Protein AF-A0A5J4TTE1-F1 (afdb_monomer_lite)

Foldseek 3Di:
DDDDPPPPPPDPVVVVVVVVVVVVVVVVVVVVVVVVVVVVVVVVCCVQQVQAQPWDADPPVQFIWGDHNHTDTPPDGNPPPCPPPPPPDPPPPPPDDDDDDDD

pLDDT: mean 78.47, std 15.17, range [50.69, 98.69]

Structure (mmCIF, N/CA/C/O backbone):
data_AF-A0A5J4TTE1-F1
#
_entry.id   AF-A0A5J4TTE1-F1
#
loop_
_atom_site.group_PDB
_atom_site.id
_atom_site.type_symbol
_atom_site.label_atom_id
_atom_site.label_alt_id
_atom_site.label_comp_id
_atom_site.label_asym_id
_atom_site.label_entity_id
_atom_site.label_seq_id
_atom_site.pdbx_PDB_ins_code
_atom_site.Cartn_x
_atom_site.Cartn_y
_atom_site.Cartn_z
_atom_site.occupancy
_atom_site.B_iso_or_equiv
_atom_site.auth_seq_id
_atom_site.auth_comp_id
_atom_site.auth_asym_id
_atom_site.auth_atom_id
_atom_site.pdbx_PDB_model_num
ATOM 1 N N . MET A 1 1 ? -44.518 2.774 32.152 1.00 53.53 1 MET A N 1
ATOM 2 C CA . MET A 1 1 ? -43.569 2.721 33.290 1.00 53.53 1 MET A CA 1
ATOM 3 C C . MET A 1 1 ? -44.214 3.449 34.469 1.00 53.53 1 MET A C 1
ATOM 5 O O . MET A 1 1 ? -44.611 4.588 34.279 1.00 53.53 1 MET A O 1
ATOM 9 N N . LYS A 1 2 ? -44.456 2.795 35.618 1.00 50.69 2 LYS A N 1
ATOM 10 C CA . LYS A 1 2 ? -45.191 3.390 36.760 1.00 50.69 2 LYS A CA 1
ATOM 11 C C . LYS A 1 2 ? -44.255 3.605 37.954 1.00 50.69 2 LYS A C 1
ATOM 13 O O . LYS A 1 2 ? -43.596 2.667 38.390 1.00 50.69 2 LYS A O 1
ATOM 18 N N . LEU A 1 3 ? -44.223 4.835 38.461 1.00 53.31 3 LEU A N 1
ATOM 19 C CA . LEU A 1 3 ? -43.535 5.239 39.690 1.00 53.31 3 LEU A CA 1
ATOM 20 C C . LEU A 1 3 ? -44.330 4.766 40.917 1.00 53.31 3 LEU A C 1
ATOM 22 O O . LEU A 1 3 ? -45.559 4.838 40.911 1.00 53.31 3 LEU A O 1
ATOM 26 N N . LYS A 1 4 ? -43.646 4.313 41.975 1.00 63.59 4 LYS A N 1
ATOM 27 C CA . LYS A 1 4 ? -44.246 4.216 43.316 1.00 63.59 4 LYS A CA 1
ATOM 28 C C . LYS A 1 4 ? -43.962 5.507 44.084 1.00 63.59 4 LYS A C 1
ATOM 30 O O . LYS A 1 4 ? -42.900 6.100 43.913 1.00 63.59 4 LYS A O 1
ATOM 35 N N . THR A 1 5 ? -44.900 5.890 44.944 1.00 59.72 5 THR A N 1
ATOM 36 C CA . THR A 1 5 ? -45.044 7.164 45.681 1.00 59.72 5 THR A CA 1
ATOM 37 C C . THR A 1 5 ? -43.870 7.539 46.609 1.00 59.72 5 THR A C 1
ATOM 39 O O . THR A 1 5 ? -43.927 8.541 47.308 1.00 59.72 5 THR A O 1
ATOM 42 N N . ASN A 1 6 ? -42.775 6.774 46.596 1.00 58.94 6 ASN A N 1
ATOM 43 C CA . ASN A 1 6 ? -41.655 6.865 47.535 1.00 58.94 6 ASN A CA 1
ATOM 44 C C . ASN A 1 6 ? -40.307 7.067 46.807 1.00 58.94 6 ASN A C 1
ATOM 46 O O . ASN A 1 6 ? -39.255 6.788 47.371 1.00 58.94 6 ASN A O 1
ATOM 50 N N . GLY A 1 7 ? -40.313 7.456 45.526 1.00 55.12 7 GLY A N 1
ATOM 51 C CA . GLY A 1 7 ? -39.090 7.743 44.758 1.00 55.12 7 GLY A CA 1
ATOM 52 C C . GLY A 1 7 ? -38.270 6.520 44.319 1.00 55.12 7 GLY A C 1
ATOM 53 O O . GLY A 1 7 ? -37.220 6.676 43.700 1.00 55.12 7 GLY A O 1
ATOM 54 N N . VAL A 1 8 ? -38.729 5.291 44.583 1.00 58.09 8 VAL A N 1
ATOM 55 C CA . VAL A 1 8 ? -37.997 4.078 44.182 1.00 58.09 8 VAL A CA 1
ATOM 56 C C . VAL A 1 8 ? -38.300 3.721 42.724 1.00 58.09 8 VAL A C 1
ATOM 58 O O . VAL A 1 8 ? -39.194 2.932 42.416 1.00 58.09 8 VAL A O 1
ATOM 61 N N . MET A 1 9 ? -37.514 4.306 41.823 1.00 61.78 9 MET A N 1
ATOM 62 C CA . MET A 1 9 ? -37.288 3.846 40.448 1.00 61.78 9 MET A CA 1
ATOM 63 C C . MET A 1 9 ? -35.781 3.626 40.238 1.00 61.78 9 MET A C 1
ATOM 65 O O . MET A 1 9 ? -35.194 4.179 39.321 1.00 61.78 9 MET A O 1
ATOM 69 N N . THR A 1 10 ? -35.095 2.922 41.139 1.00 58.44 10 THR A N 1
ATOM 70 C CA . THR A 1 10 ? -33.687 3.305 41.378 1.00 58.44 10 THR A CA 1
ATOM 71 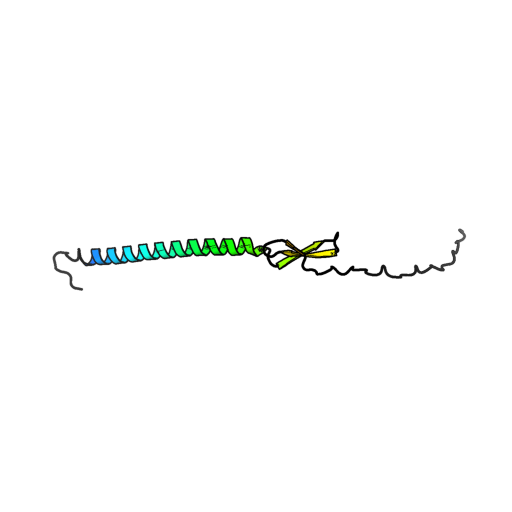C C . THR A 1 10 ? -32.609 2.248 41.194 1.00 58.44 10 THR A C 1
ATOM 73 O O . THR A 1 10 ? -31.451 2.605 41.302 1.00 58.44 10 THR A O 1
ATOM 76 N N . LEU A 1 11 ? -32.902 0.986 40.859 1.00 58.19 11 LEU A N 1
ATOM 77 C CA . LEU A 1 11 ? -31.825 -0.022 40.711 1.00 58.19 11 LEU A CA 1
ATOM 78 C C . LEU A 1 11 ? -31.826 -0.735 39.357 1.00 58.19 11 LEU A C 1
ATOM 80 O O . LEU A 1 11 ? -30.799 -0.798 38.689 1.00 58.19 11 LEU A O 1
ATOM 84 N N . LYS A 1 12 ? -32.986 -1.220 38.898 1.00 60.56 12 LYS A N 1
ATOM 85 C CA . LYS A 1 12 ? -33.064 -1.975 37.635 1.00 60.56 12 LYS A CA 1
ATOM 86 C C . LYS A 1 12 ? -32.749 -1.116 36.404 1.00 60.56 12 LYS A C 1
ATOM 88 O O . LYS A 1 12 ? -32.005 -1.562 35.544 1.00 60.56 12 LYS A O 1
ATOM 93 N N . ASN A 1 13 ? -33.250 0.120 36.350 1.00 61.75 13 ASN A N 1
ATOM 94 C CA . ASN A 1 13 ? -32.996 1.017 35.216 1.00 61.75 13 ASN A CA 1
ATOM 95 C C . ASN A 1 13 ? -31.549 1.523 35.187 1.00 61.75 13 ASN A C 1
ATOM 97 O O . ASN A 1 13 ? -30.981 1.637 34.111 1.00 61.75 13 ASN A O 1
ATOM 101 N N . ILE A 1 14 ? -30.939 1.773 36.352 1.00 72.94 14 ILE A N 1
ATOM 102 C CA . ILE A 1 14 ? -29.534 2.202 36.435 1.00 72.94 14 ILE A CA 1
ATOM 103 C C . ILE A 1 14 ? -28.600 1.070 35.988 1.00 72.94 14 ILE A C 1
ATOM 105 O O . ILE A 1 14 ? -27.697 1.306 35.194 1.00 72.94 14 ILE A O 1
ATOM 109 N N . ASN A 1 15 ? -28.856 -0.171 36.417 1.00 75.44 15 ASN A N 1
ATOM 110 C CA . ASN A 1 15 ? -28.058 -1.325 35.989 1.00 75.44 15 ASN A CA 1
ATOM 111 C C . ASN A 1 15 ? -28.170 -1.596 34.482 1.00 75.44 15 ASN A C 1
ATOM 113 O O . ASN A 1 15 ? -27.159 -1.878 33.845 1.00 75.44 15 ASN A O 1
ATOM 117 N N . LEU A 1 16 ? -29.375 -1.491 33.909 1.00 78.69 16 LEU A N 1
ATOM 118 C CA . LEU A 1 16 ? -29.582 -1.651 32.465 1.00 78.69 16 LEU A CA 1
ATOM 119 C C . LEU A 1 16 ? -28.873 -0.547 31.669 1.00 78.69 16 LEU A C 1
ATOM 121 O O . LEU A 1 16 ? -28.150 -0.853 30.729 1.00 78.69 16 LEU A O 1
ATOM 125 N N . LEU A 1 17 ? -29.002 0.716 32.093 1.00 80.88 17 LEU A N 1
ATOM 126 C CA . LEU A 1 17 ? -28.297 1.840 31.470 1.00 80.88 17 LEU A CA 1
ATOM 127 C C . LEU A 1 17 ? -26.777 1.644 31.511 1.00 80.88 17 LEU A C 1
ATOM 129 O O . LEU A 1 17 ? -26.116 1.799 30.490 1.00 80.88 17 LEU A O 1
ATOM 133 N N . ASN A 1 18 ? -26.221 1.254 32.660 1.00 87.19 18 ASN A N 1
ATOM 134 C CA . ASN A 1 18 ? -24.786 1.002 32.787 1.00 87.19 18 ASN A CA 1
ATOM 135 C C . ASN A 1 18 ? -24.318 -0.143 31.880 1.00 87.19 18 ASN A C 1
ATOM 137 O O . ASN A 1 18 ? -23.276 -0.020 31.245 1.00 87.19 18 ASN A O 1
ATOM 141 N N . SER A 1 19 ? -25.089 -1.229 31.783 1.00 89.62 19 SER A N 1
ATOM 142 C CA . SER A 1 19 ? -24.775 -2.347 30.885 1.00 89.62 19 SER A CA 1
ATOM 143 C C . SER A 1 19 ? -24.733 -1.907 29.418 1.00 89.62 19 SER A C 1
ATOM 145 O O . SER A 1 19 ? -23.799 -2.261 28.701 1.00 89.62 19 SER A O 1
ATOM 147 N N . ASP A 1 20 ? -25.703 -1.101 28.982 1.00 92.19 20 ASP A N 1
ATOM 148 C CA . ASP A 1 20 ? -25.756 -0.581 27.613 1.00 92.19 20 ASP A CA 1
ATOM 149 C C . ASP A 1 20 ? -24.601 0.387 27.320 1.00 92.19 20 ASP A C 1
ATOM 151 O O . ASP A 1 20 ? -24.023 0.358 26.232 1.00 92.19 20 ASP A O 1
ATOM 155 N N . PHE A 1 21 ? -24.239 1.247 28.280 1.00 95.81 21 PHE A N 1
ATOM 156 C CA . PHE A 1 21 ? -23.102 2.158 28.129 1.00 95.81 21 PHE A CA 1
ATOM 157 C C . PH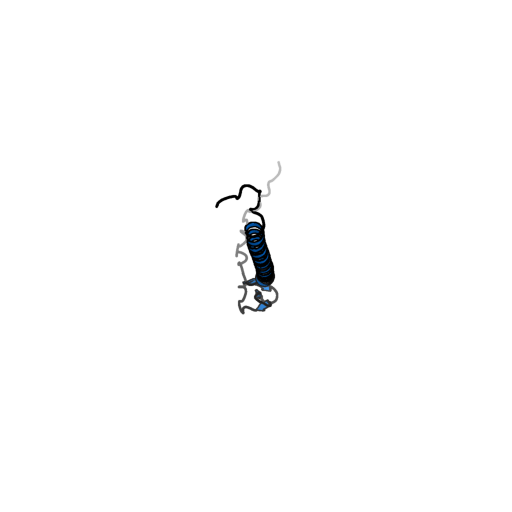E A 1 21 ? 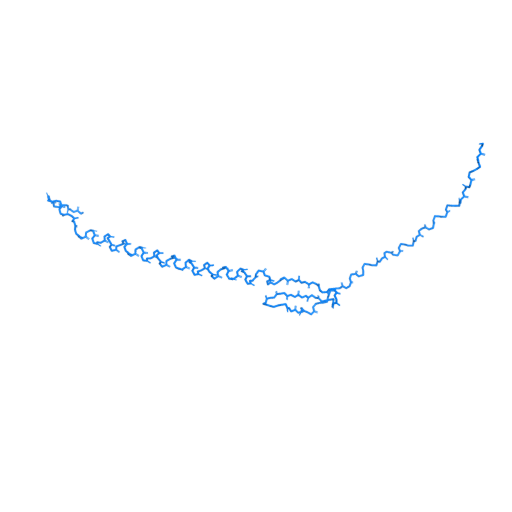-21.778 1.405 28.021 1.00 95.81 21 PHE A C 1
ATOM 159 O O . PHE A 1 21 ? -20.984 1.716 27.135 1.00 95.81 21 PHE A O 1
ATOM 166 N N . LEU A 1 22 ? -21.553 0.398 28.866 1.00 95.94 22 LEU A N 1
ATOM 167 C CA . LEU A 1 22 ? -20.345 -0.424 28.808 1.00 95.94 22 LEU A CA 1
ATOM 168 C C . LEU A 1 22 ? -20.239 -1.168 27.472 1.00 95.94 22 LEU A C 1
ATOM 170 O O . LEU A 1 22 ? -19.181 -1.142 26.852 1.00 95.94 22 LEU A O 1
ATOM 174 N N . ALA A 1 23 ? -21.341 -1.737 26.973 1.00 96.94 23 ALA A N 1
ATOM 175 C CA . ALA A 1 23 ? -21.360 -2.401 25.670 1.00 96.94 23 ALA A CA 1
ATOM 176 C C . ALA A 1 23 ? -20.990 -1.449 24.516 1.00 96.94 23 ALA A C 1
ATOM 178 O O . ALA A 1 23 ? -20.213 -1.810 23.629 1.00 96.94 23 ALA A O 1
ATOM 179 N N . LYS A 1 24 ? -21.502 -0.211 24.540 1.00 97.56 24 LYS A N 1
ATOM 180 C CA . LYS A 1 24 ? -21.149 0.821 23.552 1.00 97.56 24 LYS A CA 1
ATOM 181 C C . LYS A 1 24 ? -19.684 1.240 23.644 1.00 97.56 24 LYS A C 1
ATOM 183 O O . LYS A 1 24 ? -19.055 1.399 22.607 1.00 97.56 24 LYS A O 1
ATOM 188 N N . ILE A 1 25 ? -19.141 1.392 24.853 1.00 98.00 25 ILE A N 1
ATOM 189 C CA . ILE A 1 25 ? -17.723 1.723 25.058 1.00 98.00 25 ILE A CA 1
ATOM 190 C C . ILE A 1 25 ? -16.838 0.621 24.476 1.00 98.00 25 ILE A C 1
ATOM 192 O O . ILE A 1 25 ? -15.976 0.918 23.659 1.00 98.00 25 ILE A O 1
ATOM 196 N N . THR A 1 26 ? -17.104 -0.646 24.801 1.00 97.62 26 THR A N 1
ATOM 197 C CA . THR A 1 26 ? -16.338 -1.774 24.251 1.00 97.62 26 THR A CA 1
ATOM 198 C C . THR A 1 26 ? -16.433 -1.845 22.725 1.00 97.62 26 THR A C 1
ATOM 200 O O . THR A 1 26 ? -15.443 -2.134 22.060 1.00 97.62 26 THR A O 1
ATOM 203 N N . THR A 1 27 ? -17.601 -1.541 22.151 1.00 98.25 27 THR A N 1
ATOM 204 C CA . THR A 1 27 ? -17.771 -1.483 20.688 1.00 98.25 27 THR A CA 1
ATOM 205 C C . THR A 1 27 ? -16.911 -0.376 20.076 1.00 98.25 27 THR A C 1
ATOM 207 O O . THR A 1 27 ? -16.190 -0.620 19.115 1.00 98.25 27 THR A O 1
ATOM 210 N N . LEU A 1 28 ? -16.923 0.823 20.664 1.00 98.69 28 LEU A N 1
ATOM 211 C CA . LEU A 1 28 ? -16.105 1.946 20.200 1.00 98.69 28 LEU A CA 1
ATOM 212 C C . LEU A 1 28 ? -14.606 1.652 20.314 1.00 98.69 28 LEU A C 1
ATOM 214 O O . LEU A 1 28 ? -13.847 1.990 19.411 1.00 98.69 28 LEU A O 1
ATOM 218 N N . GLU A 1 29 ? -14.168 0.994 21.387 1.00 98.31 29 GLU A N 1
ATOM 219 C CA . GLU A 1 29 ? -12.777 0.551 21.534 1.00 98.31 29 GLU A CA 1
ATOM 220 C C . GLU A 1 29 ? -12.376 -0.413 20.408 1.00 98.31 29 GLU A C 1
ATOM 222 O O . GLU A 1 29 ? -11.299 -0.278 19.825 1.00 98.31 29 GLU A O 1
ATOM 227 N N . GLN A 1 30 ? -13.253 -1.356 20.051 1.00 98.00 30 GLN A N 1
ATOM 228 C CA . GLN A 1 30 ? -13.023 -2.268 18.930 1.00 98.00 30 GLN A CA 1
ATOM 229 C C . GLN A 1 30 ? -12.974 -1.533 17.586 1.00 98.00 30 GLN A C 1
ATOM 231 O O . GLN A 1 30 ? -12.051 -1.769 16.806 1.00 98.00 30 GLN A O 1
ATOM 236 N N . GLU A 1 31 ? -13.913 -0.624 17.321 1.00 98.31 31 GLU A N 1
ATOM 237 C CA . GLU A 1 31 ? -13.931 0.186 16.097 1.00 98.31 31 GLU A CA 1
ATOM 238 C C . GLU A 1 31 ? -12.656 1.027 15.957 1.00 98.31 31 GLU A C 1
ATOM 240 O O . GLU A 1 31 ? -12.037 1.038 14.892 1.00 98.31 31 GLU A O 1
ATOM 245 N N . VAL A 1 32 ? -12.208 1.673 17.037 1.00 98.31 32 VAL A N 1
ATOM 246 C CA . VAL A 1 32 ? -10.962 2.455 17.051 1.00 98.31 32 VAL A CA 1
ATOM 247 C C . VAL A 1 32 ? -9.755 1.574 16.732 1.00 98.31 32 VAL A C 1
ATOM 249 O O . VAL A 1 32 ? -8.931 1.957 15.901 1.00 98.31 32 VAL A O 1
ATOM 252 N N . ASN A 1 33 ? -9.664 0.381 17.322 1.00 97.75 33 ASN A N 1
ATOM 253 C CA . ASN A 1 33 ? -8.568 -0.549 17.044 1.00 97.75 33 ASN A CA 1
ATOM 254 C C . ASN A 1 33 ? -8.552 -0.997 15.571 1.00 97.75 33 ASN A C 1
ATOM 256 O O . ASN A 1 33 ? -7.492 -1.030 14.943 1.00 97.75 33 ASN A O 1
ATOM 260 N N . VAL A 1 34 ? -9.723 -1.292 14.992 1.00 98.00 34 VAL A N 1
ATOM 261 C CA . VAL A 1 34 ? -9.851 -1.652 13.569 1.00 98.00 34 VAL A CA 1
ATOM 262 C C . VAL A 1 34 ? -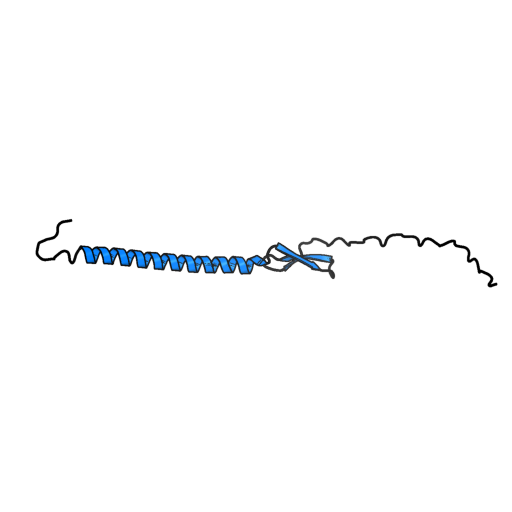9.417 -0.496 12.670 1.00 98.00 34 VAL A C 1
ATOM 264 O O . VAL A 1 34 ? -8.683 -0.712 11.703 1.00 98.00 34 VAL A O 1
ATOM 267 N N . ILE A 1 35 ? -9.821 0.735 12.993 1.00 97.88 35 ILE A N 1
ATOM 268 C CA . ILE A 1 35 ? -9.425 1.932 12.242 1.00 97.88 35 ILE A CA 1
ATOM 269 C C . ILE A 1 35 ? -7.907 2.120 12.295 1.00 97.88 35 ILE A C 1
ATOM 271 O O . ILE A 1 35 ? -7.287 2.337 11.254 1.00 97.88 35 ILE A O 1
ATOM 275 N N . GLN A 1 36 ? -7.294 1.993 13.474 1.00 96.94 36 GLN A N 1
ATOM 276 C CA . GLN A 1 36 ? -5.843 2.115 13.633 1.00 96.94 36 GLN A CA 1
ATOM 277 C C . GLN A 1 36 ? -5.085 1.068 12.810 1.00 96.94 36 GLN A C 1
ATOM 279 O O . GLN A 1 36 ? -4.122 1.410 12.124 1.00 96.94 36 GLN A O 1
ATOM 284 N N . GLN A 1 37 ? -5.539 -0.188 12.821 1.00 95.56 37 GLN A N 1
ATOM 285 C CA . GLN A 1 37 ? -4.924 -1.251 12.028 1.00 95.56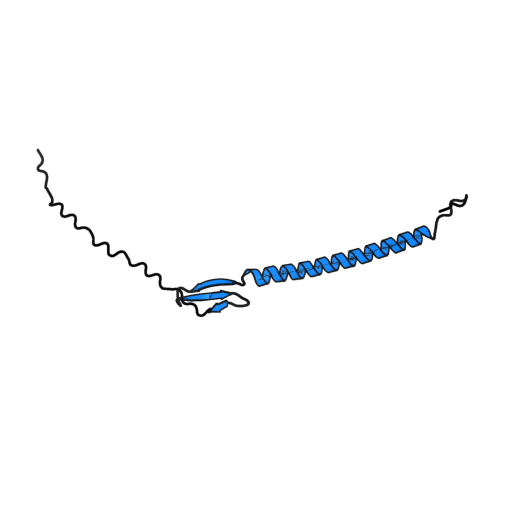 37 GLN A CA 1
ATOM 286 C C . GLN A 1 37 ? -5.079 -1.005 10.523 1.00 95.56 37 GLN A C 1
ATOM 288 O O . GLN A 1 37 ? -4.101 -1.088 9.780 1.00 95.56 37 GLN A O 1
ATOM 293 N N . THR A 1 38 ? -6.281 -0.629 10.085 1.00 96.19 38 THR A N 1
ATOM 294 C CA . THR A 1 38 ? -6.567 -0.324 8.676 1.00 96.19 38 THR A CA 1
ATOM 295 C C . THR A 1 38 ? -5.694 0.830 8.180 1.00 96.19 38 THR A C 1
ATOM 297 O O . THR A 1 38 ? -5.061 0.726 7.129 1.00 96.19 38 THR A O 1
ATOM 300 N N . LEU A 1 39 ? -5.580 1.908 8.959 1.00 94.88 39 LEU A N 1
ATOM 301 C CA . LEU A 1 39 ? -4.758 3.063 8.600 1.00 94.88 39 LEU A CA 1
ATOM 302 C C . LEU A 1 39 ? -3.260 2.723 8.542 1.00 94.88 39 LEU A C 1
ATOM 304 O O . LEU A 1 39 ? -2.558 3.195 7.644 1.00 94.88 39 LEU A O 1
ATOM 308 N N . GLY A 1 40 ? -2.780 1.871 9.453 1.00 91.56 40 GLY A N 1
ATOM 309 C CA . GLY A 1 40 ? -1.413 1.349 9.417 1.00 91.56 40 GLY A CA 1
ATOM 310 C C . GLY A 1 40 ? -1.111 0.620 8.106 1.00 91.56 40 GLY A C 1
ATOM 311 O O . GLY A 1 40 ? -0.120 0.927 7.445 1.00 91.56 40 GLY A O 1
ATOM 312 N N . THR A 1 41 ? -2.008 -0.273 7.677 1.00 87.31 41 THR A N 1
ATOM 313 C CA . THR A 1 41 ? -1.848 -1.013 6.411 1.00 87.31 41 THR A CA 1
ATOM 314 C C . THR A 1 41 ? -1.946 -0.120 5.174 1.00 87.31 41 THR A C 1
ATOM 316 O O . THR A 1 41 ? -1.153 -0.267 4.247 1.00 87.31 41 THR A O 1
ATOM 319 N N . ALA A 1 42 ? -2.861 0.853 5.163 1.00 86.62 42 ALA A N 1
ATOM 320 C CA . ALA A 1 42 ? -3.005 1.781 4.044 1.00 86.62 42 ALA A CA 1
ATOM 321 C C . ALA A 1 42 ? -1.754 2.657 3.863 1.00 86.62 42 ALA A C 1
ATOM 323 O O . ALA A 1 42 ? -1.327 2.900 2.738 1.00 86.62 42 ALA A O 1
ATOM 324 N N . THR A 1 43 ? -1.133 3.088 4.965 1.00 81.50 43 THR A N 1
ATOM 325 C CA . THR A 1 43 ? 0.109 3.876 4.927 1.00 81.50 43 THR A CA 1
ATOM 326 C C . THR A 1 43 ? 1.272 3.071 4.345 1.00 81.50 43 THR A C 1
ATOM 328 O O . THR A 1 43 ? 2.017 3.596 3.522 1.00 81.50 43 THR A O 1
ATOM 331 N N . GLN A 1 44 ? 1.406 1.795 4.727 1.00 76.31 44 GLN A N 1
ATOM 332 C CA . GLN A 1 44 ? 2.417 0.896 4.155 1.00 76.31 44 GLN A CA 1
ATOM 333 C C . GLN A 1 44 ? 2.205 0.698 2.654 1.00 76.31 44 GLN A C 1
ATOM 335 O O . GLN A 1 44 ? 3.136 0.884 1.880 1.00 76.31 44 GLN A O 1
ATOM 340 N N . TYR A 1 45 ? 0.967 0.424 2.235 1.00 78.38 45 TYR A N 1
ATOM 341 C CA . TYR A 1 45 ? 0.638 0.237 0.823 1.00 78.38 45 TYR A CA 1
ATOM 342 C C . TYR A 1 45 ? 0.967 1.471 -0.026 1.00 78.38 45 TYR A C 1
ATOM 344 O O . TYR A 1 45 ? 1.510 1.338 -1.115 1.00 78.38 45 TYR A O 1
ATOM 352 N N . ILE A 1 46 ? 0.677 2.678 0.470 1.00 78.44 46 ILE A N 1
ATOM 353 C CA . ILE A 1 46 ? 0.997 3.922 -0.245 1.00 78.44 46 ILE A CA 1
ATOM 354 C C . ILE A 1 46 ? 2.512 4.167 -0.281 1.00 78.44 46 ILE A C 1
ATOM 356 O O . ILE A 1 46 ? 3.033 4.564 -1.316 1.00 78.44 46 ILE A O 1
ATOM 360 N N . GLY A 1 47 ? 3.222 3.939 0.828 1.00 71.19 47 GLY A N 1
ATOM 361 C CA . GLY A 1 47 ? 4.664 4.182 0.916 1.00 71.19 47 GLY A CA 1
ATOM 362 C C . GLY A 1 47 ? 5.505 3.215 0.079 1.00 71.19 47 GLY A C 1
ATOM 363 O O . GLY A 1 47 ? 6.449 3.645 -0.575 1.00 71.19 47 GLY A O 1
ATOM 364 N N . GLU A 1 48 ? 5.157 1.928 0.079 1.00 67.56 48 GLU A N 1
ATOM 365 C CA . GLU A 1 48 ? 5.892 0.893 -0.658 1.00 67.56 48 GLU A CA 1
ATOM 366 C C . GLU A 1 48 ? 5.571 0.901 -2.156 1.00 67.56 48 GLU A C 1
ATOM 368 O O . GLU A 1 48 ? 6.454 0.634 -2.959 1.00 67.56 48 GLU A O 1
ATOM 373 N N . ASN A 1 49 ? 4.340 1.251 -2.542 1.00 69.94 49 ASN A N 1
ATOM 374 C CA . ASN A 1 49 ? 3.875 1.175 -3.931 1.00 69.94 49 ASN A CA 1
ATOM 375 C C . ASN A 1 49 ? 3.981 2.512 -4.692 1.00 69.94 49 ASN A C 1
ATOM 377 O O . ASN A 1 49 ? 3.591 2.598 -5.852 1.00 69.94 49 ASN A O 1
ATOM 381 N N . SER A 1 50 ? 4.460 3.591 -4.056 1.00 77.25 50 SER A N 1
ATOM 382 C CA . SER A 1 50 ? 4.476 4.925 -4.683 1.00 77.25 50 SER A CA 1
ATOM 383 C C . SER A 1 50 ? 5.369 5.011 -5.921 1.00 77.25 50 SER A C 1
ATOM 385 O O . SER A 1 50 ? 5.146 5.901 -6.735 1.00 77.25 50 SER A O 1
ATOM 387 N N . ALA A 1 51 ? 6.388 4.158 -6.027 1.00 80.31 51 ALA A N 1
ATOM 388 C CA . ALA A 1 51 ? 7.331 4.163 -7.141 1.00 80.31 51 ALA A CA 1
ATOM 389 C C . ALA A 1 51 ? 7.081 3.018 -8.137 1.00 80.31 51 ALA A C 1
ATOM 391 O O . ALA A 1 51 ? 7.756 2.942 -9.162 1.00 80.31 51 ALA A O 1
ATOM 392 N N . ASN A 1 52 ? 6.153 2.092 -7.861 1.00 85.12 52 ASN A N 1
ATOM 393 C CA . ASN A 1 52 ? 5.916 0.971 -8.767 1.00 85.12 52 ASN A CA 1
ATOM 394 C C . ASN A 1 52 ? 5.328 1.497 -10.079 1.00 85.12 52 ASN A C 1
ATOM 396 O O . ASN A 1 52 ? 4.330 2.218 -10.096 1.00 85.12 52 ASN A O 1
ATOM 400 N N . GLY A 1 53 ? 5.943 1.101 -11.188 1.00 84.62 53 GLY A N 1
ATOM 401 C CA . GLY A 1 53 ? 5.620 1.606 -12.517 1.00 84.62 53 GLY A CA 1
ATOM 402 C C . GLY A 1 53 ? 6.402 2.857 -12.924 1.00 84.62 53 GLY A C 1
ATOM 403 O O . GLY A 1 53 ? 6.286 3.261 -14.082 1.00 84.62 53 GLY A O 1
ATOM 404 N N . ASP A 1 54 ? 7.228 3.436 -12.045 1.00 91.38 54 ASP A N 1
ATOM 405 C CA . ASP A 1 54 ? 8.184 4.468 -12.447 1.00 91.38 54 ASP A CA 1
ATOM 406 C C . ASP A 1 54 ? 9.255 3.874 -13.371 1.00 91.38 54 ASP A C 1
ATOM 408 O O . ASP A 1 54 ? 9.666 2.714 -13.236 1.00 91.38 54 ASP A O 1
ATOM 412 N N . PHE A 1 55 ? 9.741 4.694 -14.303 1.00 92.25 55 PHE A N 1
ATOM 413 C CA . PHE A 1 55 ? 10.783 4.312 -15.248 1.00 92.25 55 PHE A CA 1
ATOM 414 C C . PHE A 1 55 ? 11.887 5.368 -15.354 1.00 92.25 55 PHE A C 1
ATOM 416 O O . PHE A 1 55 ? 11.658 6.567 -15.187 1.00 92.25 55 PHE A O 1
ATOM 423 N N . ALA A 1 56 ? 13.101 4.913 -15.662 1.00 90.62 56 ALA A N 1
ATOM 424 C CA . ALA A 1 56 ? 14.277 5.751 -15.858 1.00 90.62 56 ALA A CA 1
ATOM 425 C C . ALA A 1 56 ? 15.076 5.302 -17.087 1.00 90.62 56 ALA A C 1
ATOM 427 O O . ALA A 1 56 ? 15.181 4.113 -17.386 1.00 90.62 56 ALA A O 1
ATOM 428 N N . PHE A 1 57 ? 15.680 6.260 -17.787 1.00 91.19 57 PHE A N 1
ATOM 429 C CA . PHE A 1 57 ? 16.507 5.997 -18.962 1.00 91.19 57 PHE A CA 1
ATOM 430 C C . PHE A 1 57 ? 17.987 5.979 -18.586 1.00 91.19 57 PHE A C 1
ATOM 432 O O . PHE A 1 57 ? 18.503 6.941 -18.014 1.00 91.19 57 PHE A O 1
ATOM 439 N N . SER A 1 58 ? 18.695 4.911 -18.946 1.00 88.19 58 SER A N 1
ATOM 440 C CA . SER A 1 58 ? 20.150 4.848 -18.827 1.00 88.19 58 SER A CA 1
ATOM 441 C C . SER A 1 58 ? 20.789 5.303 -20.137 1.00 88.19 58 SER A C 1
ATOM 443 O O . SER A 1 58 ? 20.777 4.566 -21.117 1.00 88.19 58 SER A O 1
ATOM 445 N N . ALA A 1 59 ? 21.382 6.499 -20.156 1.00 82.12 59 ALA A N 1
ATOM 446 C CA . ALA A 1 59 ? 22.118 6.998 -21.324 1.00 82.12 59 ALA A CA 1
ATOM 447 C C . ALA A 1 59 ? 23.406 6.199 -21.609 1.00 82.12 59 ALA A C 1
ATOM 449 O O . ALA A 1 59 ? 23.860 6.148 -22.745 1.00 82.12 59 ALA A O 1
ATOM 450 N N . GLU A 1 60 ? 23.982 5.564 -20.585 1.00 86.81 60 GLU A N 1
ATOM 451 C CA . GLU A 1 60 ? 25.186 4.734 -20.711 1.00 86.81 60 GLU A CA 1
ATOM 452 C C . GLU A 1 60 ? 24.908 3.420 -21.449 1.00 86.81 60 GLU A C 1
ATOM 454 O O . GLU A 1 60 ? 25.699 2.998 -22.287 1.00 86.81 60 GLU A O 1
ATOM 459 N N . SER A 1 61 ? 23.778 2.776 -21.143 1.00 85.25 61 SER A N 1
ATOM 460 C CA . SER A 1 61 ? 23.417 1.475 -21.724 1.00 85.25 61 SER A CA 1
ATOM 461 C C . SER A 1 61 ? 22.348 1.558 -22.813 1.00 85.25 61 SER A C 1
ATOM 463 O O . SER A 1 61 ? 22.083 0.561 -23.478 1.00 85.25 61 SER A O 1
ATOM 465 N N . GLY A 1 62 ? 21.711 2.719 -22.987 1.00 88.00 62 GLY A N 1
ATOM 466 C CA . GLY A 1 62 ? 20.581 2.902 -23.895 1.00 88.00 62 GLY A CA 1
ATOM 467 C C . GLY A 1 62 ? 19.334 2.112 -23.490 1.00 88.00 62 GLY A C 1
ATOM 468 O O . GLY A 1 62 ? 18.512 1.822 -24.350 1.00 88.00 62 GLY A O 1
ATOM 469 N N . THR A 1 63 ? 19.183 1.729 -22.218 1.00 90.06 63 THR A N 1
ATOM 470 C CA . THR A 1 63 ? 18.074 0.872 -21.754 1.00 90.06 63 THR A CA 1
ATOM 471 C C . THR A 1 63 ? 17.099 1.602 -20.838 1.00 90.06 63 THR A C 1
ATOM 473 O O . THR A 1 63 ? 17.468 2.557 -20.142 1.00 90.06 63 THR A O 1
ATOM 476 N N . VAL A 1 64 ? 15.848 1.139 -20.833 1.00 92.56 64 VAL A N 1
ATOM 477 C CA . VAL A 1 64 ? 14.819 1.560 -19.879 1.00 92.56 64 VAL A CA 1
ATOM 478 C C . VAL A 1 64 ? 14.876 0.664 -18.640 1.00 92.56 64 VAL A C 1
ATOM 480 O O . VAL A 1 64 ? 14.893 -0.566 -18.723 1.00 92.56 64 VAL A O 1
ATOM 483 N N . TRP A 1 65 ? 14.900 1.293 -17.473 1.00 93.69 65 TRP A N 1
ATOM 484 C CA . TRP A 1 65 ? 14.778 0.638 -16.178 1.00 93.69 65 TRP A CA 1
ATOM 485 C C . TRP A 1 65 ? 13.392 0.906 -15.619 1.00 93.69 65 TRP A C 1
ATOM 487 O O . TRP A 1 65 ? 12.929 2.042 -15.688 1.00 93.69 65 TRP A O 1
ATOM 497 N N . MET A 1 66 ? 12.752 -0.111 -15.050 1.00 93.81 66 MET A N 1
ATOM 498 C CA . MET A 1 66 ? 11.460 0.024 -14.378 1.00 93.81 66 MET A CA 1
ATOM 499 C C . MET A 1 66 ? 11.575 -0.391 -12.918 1.00 93.81 66 MET A C 1
ATOM 501 O O . MET A 1 66 ? 12.345 -1.295 -12.574 1.00 93.81 66 MET A O 1
ATOM 505 N N . TYR A 1 67 ? 10.817 0.287 -12.066 1.00 89.69 67 TYR A N 1
ATOM 506 C CA . TYR A 1 67 ? 10.712 -0.045 -10.656 1.00 89.69 67 TYR A CA 1
ATOM 507 C C . TYR A 1 67 ? 9.399 -0.782 -10.387 1.00 89.69 67 TYR A C 1
ATOM 509 O O . TYR A 1 67 ? 8.327 -0.347 -10.798 1.00 89.69 67 TYR A O 1
ATOM 517 N N . ASP A 1 68 ? 9.494 -1.917 -9.702 1.00 87.19 68 ASP A N 1
ATOM 518 C CA . ASP A 1 68 ? 8.361 -2.575 -9.045 1.00 87.19 68 ASP A CA 1
ATOM 519 C C . ASP A 1 68 ? 8.729 -2.747 -7.569 1.00 87.19 68 ASP A C 1
ATOM 521 O O . ASP A 1 68 ? 8.667 -1.792 -6.813 1.00 87.19 68 ASP A O 1
ATOM 525 N N . GLN A 1 69 ? 9.260 -3.897 -7.158 1.00 85.44 69 GLN A N 1
ATOM 526 C CA . GLN A 1 69 ? 9.869 -4.037 -5.824 1.00 85.44 69 GLN A CA 1
ATOM 527 C C . GLN A 1 69 ? 11.366 -3.670 -5.822 1.00 85.44 69 GLN A C 1
ATOM 529 O O . GLN A 1 69 ? 11.937 -3.252 -4.812 1.00 85.44 69 GLN A O 1
ATOM 534 N N . ASN A 1 70 ? 12.011 -3.802 -6.983 1.00 88.19 70 ASN A N 1
ATOM 535 C CA . ASN A 1 70 ? 13.408 -3.473 -7.240 1.00 88.19 70 ASN A CA 1
ATOM 536 C C . ASN A 1 70 ? 13.531 -2.884 -8.650 1.00 88.19 70 ASN A C 1
ATOM 538 O O . ASN A 1 70 ? 12.671 -3.117 -9.498 1.00 88.19 70 ASN A O 1
ATOM 542 N N . TRP A 1 71 ? 14.623 -2.165 -8.917 1.00 92.56 71 TRP A N 1
ATOM 543 C CA . TRP A 1 71 ? 14.962 -1.747 -10.276 1.00 92.56 71 TRP A CA 1
ATOM 544 C C . TRP A 1 71 ? 15.349 -2.955 -11.128 1.00 92.56 71 TRP A C 1
ATOM 546 O O . TRP A 1 71 ? 16.248 -3.715 -10.759 1.00 92.56 71 TRP A O 1
ATOM 556 N N . TYR A 1 72 ? 14.708 -3.104 -12.283 1.00 93.06 72 TYR A N 1
ATOM 557 C CA . TYR A 1 72 ? 15.056 -4.108 -13.282 1.00 93.06 72 TYR A CA 1
ATOM 558 C C . TYR A 1 72 ? 15.099 -3.495 -14.681 1.00 93.06 72 TYR A C 1
ATOM 560 O O . TYR A 1 72 ? 14.449 -2.490 -14.968 1.00 93.06 72 TYR A O 1
ATOM 568 N N . ASN A 1 73 ? 15.900 -4.103 -15.551 1.00 92.75 73 ASN A N 1
ATOM 569 C CA . ASN A 1 73 ? 15.976 -3.720 -16.953 1.00 92.75 73 ASN A CA 1
ATOM 570 C C . ASN A 1 73 ? 14.747 -4.282 -17.683 1.00 92.75 73 ASN A C 1
ATOM 572 O O . ASN A 1 73 ? 14.523 -5.494 -17.622 1.00 92.75 73 ASN A O 1
ATOM 576 N N . SER A 1 74 ? 13.953 -3.437 -18.349 1.00 91.25 74 SER A N 1
ATOM 577 C CA . SER A 1 74 ? 12.739 -3.898 -19.044 1.00 91.25 74 SER A CA 1
ATOM 578 C C . SER A 1 74 ? 13.036 -4.643 -20.348 1.00 91.25 74 SER A C 1
ATOM 580 O O . SER A 1 74 ? 12.151 -5.291 -20.901 1.00 91.25 74 SER A O 1
ATOM 582 N N . GLY A 1 75 ? 14.277 -4.578 -20.839 1.00 89.38 75 GLY A N 1
ATOM 583 C CA . GLY A 1 75 ? 14.666 -5.058 -22.163 1.00 89.38 75 GLY A CA 1
ATOM 584 C C . GLY A 1 75 ? 14.337 -4.068 -23.283 1.00 89.38 75 GLY A C 1
ATOM 585 O O . GLY A 1 75 ? 14.747 -4.295 -24.422 1.00 89.38 75 GLY A O 1
ATOM 586 N N . ASP A 1 76 ? 13.655 -2.963 -22.970 1.00 90.06 76 ASP A N 1
ATOM 587 C CA . ASP A 1 76 ? 13.381 -1.912 -23.937 1.00 90.06 76 ASP A CA 1
ATOM 588 C C . ASP A 1 76 ? 14.621 -1.051 -24.152 1.00 90.06 76 ASP A C 1
ATOM 590 O O . ASP A 1 76 ? 15.303 -0.612 -23.217 1.00 90.06 76 ASP A O 1
ATOM 594 N N . ILE A 1 77 ? 14.890 -0.792 -25.424 1.00 84.06 77 ILE A N 1
ATOM 595 C CA . ILE A 1 77 ? 16.001 0.031 -25.876 1.00 84.06 77 ILE A CA 1
ATOM 596 C C . ILE A 1 77 ? 15.450 1.418 -26.173 1.00 84.06 77 ILE A C 1
ATOM 598 O O . ILE A 1 77 ? 14.456 1.557 -26.889 1.00 84.06 77 ILE A O 1
ATOM 602 N N . VAL A 1 78 ? 16.092 2.449 -25.634 1.00 76.75 78 VAL A N 1
ATOM 603 C CA . VAL A 1 78 ? 15.796 3.834 -25.991 1.00 76.75 78 VAL A CA 1
ATOM 604 C C . VAL A 1 78 ? 16.189 4.012 -27.459 1.00 76.75 78 VAL A C 1
ATOM 606 O O . VAL A 1 78 ? 17.359 3.800 -27.790 1.00 76.75 78 VAL A O 1
ATOM 609 N N . PRO A 1 79 ? 15.256 4.376 -28.359 1.00 73.12 79 PRO A N 1
ATOM 610 C CA . PRO A 1 79 ? 15.610 4.667 -29.738 1.00 73.12 79 PRO A CA 1
ATOM 611 C C . PRO A 1 79 ? 16.600 5.828 -29.756 1.00 73.12 79 PRO A C 1
ATOM 613 O O . PRO A 1 79 ? 16.334 6.870 -29.153 1.00 73.12 79 PRO A O 1
ATOM 616 N N . ASP A 1 80 ? 17.721 5.655 -30.453 1.00 70.44 80 ASP A N 1
ATOM 617 C CA . ASP A 1 80 ? 18.632 6.758 -30.729 1.00 70.44 80 ASP A CA 1
ATOM 618 C C . ASP A 1 80 ? 17.856 7.813 -31.529 1.00 70.44 80 ASP A C 1
ATOM 620 O O . ASP A 1 80 ? 17.504 7.613 -32.695 1.00 70.44 80 ASP A O 1
ATOM 624 N N . GLN A 1 81 ? 17.491 8.914 -30.875 1.00 57.44 81 GLN A N 1
ATOM 625 C CA . GLN A 1 81 ? 16.902 10.072 -31.533 1.00 57.44 81 GLN A CA 1
ATOM 626 C C . GLN A 1 81 ? 18.017 10.799 -32.285 1.00 57.44 81 GLN A C 1
ATOM 628 O O . GLN A 1 81 ? 18.414 11.912 -31.941 1.00 57.44 81 GLN A O 1
ATOM 633 N N . VAL A 1 82 ? 18.485 10.200 -33.376 1.00 54.50 82 VAL A N 1
ATOM 634 C CA . VAL A 1 82 ? 19.116 10.957 -34.449 1.00 54.50 82 VAL A CA 1
ATOM 635 C C . VAL A 1 82 ? 18.026 11.801 -35.096 1.00 54.50 82 VAL A C 1
ATOM 637 O O . VAL A 1 82 ? 17.394 11.411 -36.073 1.00 54.50 82 VAL A O 1
ATOM 640 N N . THR A 1 83 ? 17.777 12.984 -34.535 1.00 56.06 83 THR A N 1
ATOM 641 C CA . THR A 1 83 ? 17.283 14.083 -35.366 1.00 56.06 83 THR A CA 1
ATOM 642 C C . THR A 1 83 ? 18.425 14.366 -36.336 1.00 56.06 83 THR A C 1
ATOM 644 O O . THR A 1 83 ? 19.499 14.745 -35.859 1.00 56.06 83 THR A O 1
ATOM 647 N N . PRO A 1 84 ? 18.280 14.149 -37.658 1.00 64.69 84 PRO A N 1
ATOM 648 C CA . PRO A 1 84 ? 19.318 14.570 -38.581 1.00 64.69 84 PRO A CA 1
ATOM 649 C C . PRO A 1 84 ? 19.567 16.054 -38.323 1.00 64.69 84 PRO A C 1
ATOM 651 O O . PRO A 1 84 ? 18.621 16.848 -38.346 1.00 64.69 84 PRO A O 1
ATOM 654 N N . ALA A 1 85 ? 20.815 16.430 -38.034 1.00 60.78 85 ALA A N 1
ATOM 655 C CA . ALA A 1 85 ? 21.213 17.820 -38.174 1.00 60.78 85 ALA A CA 1
ATOM 656 C C . ALA A 1 85 ? 20.836 18.182 -39.609 1.00 60.78 85 ALA A C 1
ATOM 658 O O . ALA A 1 85 ? 21.328 17.545 -40.535 1.00 60.78 85 ALA A O 1
ATOM 659 N N . SER A 1 86 ? 19.853 19.069 -39.775 1.00 60.94 86 SER A N 1
ATOM 660 C CA . SER A 1 86 ? 19.286 19.391 -41.082 1.00 60.94 86 SER A CA 1
ATOM 661 C C . SER A 1 86 ? 20.414 19.569 -42.097 1.00 60.94 86 SER A C 1
ATOM 663 O O . SER A 1 86 ? 21.324 20.353 -41.814 1.00 60.94 86 SER A O 1
ATOM 665 N N . ASP A 1 87 ? 20.335 18.911 -43.259 1.00 63.03 87 ASP A N 1
ATOM 666 C CA . ASP A 1 87 ? 21.233 19.111 -44.413 1.00 63.03 87 ASP A CA 1
ATOM 667 C C . ASP A 1 87 ? 21.032 20.508 -45.035 1.00 63.03 87 ASP A C 1
ATOM 669 O O . ASP A 1 87 ? 20.958 20.675 -46.252 1.00 63.03 87 ASP A O 1
ATOM 673 N N . ALA A 1 88 ? 20.878 21.540 -44.204 1.00 65.62 88 ALA A N 1
ATOM 674 C CA . ALA A 1 88 ? 20.817 22.919 -44.622 1.00 65.62 88 ALA A CA 1
ATOM 675 C C . ALA A 1 88 ? 22.178 23.261 -45.229 1.00 65.62 88 ALA A C 1
ATOM 677 O O . ALA A 1 88 ? 23.110 23.687 -44.549 1.00 65.62 88 ALA A O 1
ATOM 678 N N . THR A 1 89 ? 22.290 23.037 -46.535 1.00 68.19 89 THR A N 1
ATOM 679 C CA . THR A 1 89 ? 23.367 23.556 -47.361 1.00 68.19 89 THR A CA 1
ATOM 680 C C . THR A 1 89 ? 23.441 25.057 -47.092 1.00 68.19 89 THR A C 1
ATOM 682 O O . THR A 1 89 ? 22.428 25.736 -47.306 1.00 68.19 89 THR A O 1
ATOM 685 N N . PRO A 1 90 ? 24.570 25.604 -46.609 1.00 65.25 90 PRO A N 1
ATOM 686 C CA . PRO A 1 90 ? 24.687 27.040 -46.430 1.00 65.25 90 PRO A CA 1
ATOM 687 C C . PRO A 1 90 ? 24.447 27.707 -47.786 1.00 65.25 90 PRO A C 1
ATOM 689 O O . PRO A 1 90 ? 25.137 27.413 -48.764 1.00 65.25 90 PRO A O 1
ATOM 692 N N . LEU A 1 91 ? 23.427 28.565 -47.855 1.00 69.19 91 LEU A N 1
ATOM 693 C CA . LEU A 1 91 ? 23.159 29.374 -49.034 1.00 69.19 91 LEU A CA 1
ATOM 694 C C . LEU A 1 91 ? 24.365 30.302 -49.212 1.00 69.19 91 LEU A C 1
ATOM 696 O O . LEU A 1 91 ? 24.556 31.228 -48.427 1.00 69.19 91 LEU A O 1
ATOM 700 N N . VAL A 1 92 ? 25.212 30.019 -50.203 1.00 65.25 92 VAL A N 1
ATOM 701 C CA . VAL A 1 92 ? 26.264 30.948 -50.620 1.00 65.25 92 VAL A CA 1
ATOM 702 C C . VAL A 1 92 ? 25.567 32.230 -51.056 1.00 65.25 92 VAL A C 1
ATOM 704 O O . VAL A 1 92 ? 24.895 32.250 -52.090 1.00 65.25 92 VAL A O 1
ATOM 707 N N . ASP A 1 93 ? 25.719 33.291 -50.263 1.00 63.44 93 ASP A N 1
ATOM 708 C CA . ASP A 1 93 ? 25.382 34.640 -50.693 1.00 63.44 93 ASP A CA 1
ATOM 709 C C . ASP A 1 93 ? 26.301 34.974 -51.869 1.00 63.44 93 ASP A C 1
ATOM 711 O O . ASP A 1 93 ? 27.456 35.367 -51.717 1.00 63.44 93 ASP A O 1
ATOM 715 N N . SER A 1 94 ? 25.794 34.739 -53.075 1.00 62.09 94 SER A N 1
ATOM 716 C CA . SER A 1 94 ? 26.443 35.115 -54.328 1.00 62.09 94 SER A CA 1
ATOM 717 C C . SER A 1 94 ? 26.265 36.619 -54.581 1.00 62.09 94 SER A C 1
ATOM 719 O O . SER A 1 94 ? 26.060 37.046 -55.715 1.00 62.09 94 SER A O 1
ATOM 721 N N . GLY A 1 95 ? 26.302 37.430 -53.524 1.00 60.56 95 GLY A N 1
ATOM 722 C CA . GLY A 1 95 ? 26.331 38.879 -53.561 1.00 60.56 95 GLY A CA 1
ATOM 723 C C . GLY A 1 95 ? 27.747 39.338 -53.859 1.00 60.56 95 GLY A C 1
ATOM 724 O O . GLY A 1 95 ? 28.573 39.522 -52.970 1.00 60.56 95 GLY A O 1
ATOM 725 N N . THR A 1 96 ? 28.047 39.482 -55.144 1.00 61.28 96 THR A N 1
ATOM 726 C CA . THR A 1 96 ? 29.290 40.064 -55.651 1.00 61.28 96 THR A CA 1
ATOM 727 C C . THR A 1 96 ? 29.581 41.373 -54.909 1.00 61.28 96 THR A C 1
ATOM 729 O O . THR A 1 96 ? 28.787 42.309 -54.970 1.00 61.28 96 THR A O 1
ATOM 732 N N . GLY A 1 97 ? 30.701 41.429 -54.181 1.00 64.25 97 GLY A N 1
ATOM 733 C CA . GLY A 1 97 ? 31.107 42.608 -53.424 1.00 64.25 97 GLY A CA 1
ATOM 734 C C . GLY A 1 97 ? 31.216 43.836 -54.326 1.00 64.25 97 GLY A C 1
ATOM 735 O O . GLY A 1 97 ? 32.131 43.935 -55.142 1.00 64.25 97 GLY A O 1
ATOM 736 N N . VAL A 1 98 ? 30.292 44.782 -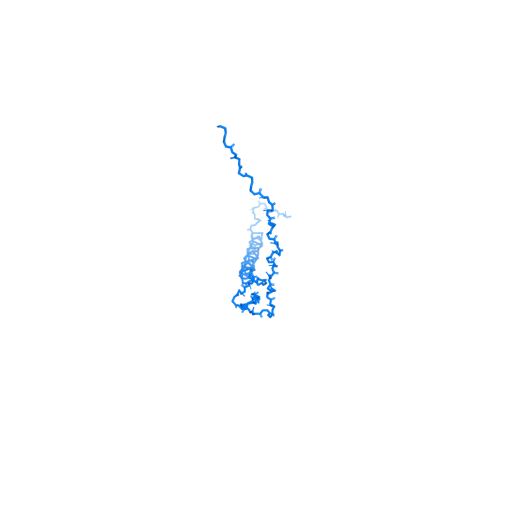54.170 1.00 60.66 98 VAL A N 1
ATOM 737 C CA . VAL A 1 98 ? 30.408 46.117 -54.759 1.00 60.66 98 VAL A CA 1
ATOM 738 C C . VAL A 1 98 ? 31.105 47.006 -53.736 1.00 60.66 98 VAL A C 1
ATOM 740 O O . VAL A 1 98 ? 30.514 47.411 -52.737 1.00 60.66 98 VAL A O 1
ATOM 743 N N . ALA A 1 99 ? 32.380 47.304 -53.981 1.00 63.09 99 ALA A N 1
ATOM 744 C CA . ALA A 1 99 ? 33.086 48.360 -53.270 1.00 63.09 99 ALA A CA 1
ATOM 745 C C . ALA A 1 99 ? 32.503 49.716 -53.701 1.00 63.09 99 ALA A C 1
ATOM 747 O O . ALA A 1 99 ? 32.623 50.107 -54.862 1.00 63.09 99 ALA A O 1
ATOM 748 N N . GLY A 1 100 ? 31.850 50.424 -52.779 1.00 62.44 100 GLY A N 1
ATOM 749 C CA . GLY A 1 100 ? 31.437 51.809 -52.997 1.00 62.44 100 GLY A CA 1
ATOM 750 C C . GLY A 1 100 ? 32.658 52.729 -53.002 1.00 62.44 100 GLY A C 1
ATOM 751 O O . GLY A 1 100 ? 33.442 52.726 -52.056 1.00 62.44 100 GLY A O 1
ATOM 752 N N . THR A 1 101 ? 32.834 53.512 -54.063 1.00 58.84 101 THR A N 1
ATOM 753 C CA . THR A 1 101 ? 33.809 54.608 -54.106 1.00 58.84 101 THR A CA 1
ATOM 754 C C . THR A 1 101 ? 33.262 55.799 -53.321 1.00 58.84 101 THR A C 1
ATOM 756 O O . THR A 1 101 ? 32.148 56.247 -53.592 1.00 58.84 101 THR A O 1
ATOM 759 N N . SER A 1 102 ? 34.036 56.306 -52.360 1.00 56.19 102 SER A N 1
ATOM 760 C CA . SER A 1 102 ? 33.727 57.544 -51.633 1.00 56.19 102 SER A CA 1
ATOM 761 C C . SER A 1 102 ? 33.805 58.768 -52.554 1.00 56.19 102 SER A C 1
ATOM 763 O O . SER A 1 102 ? 34.718 58.847 -53.377 1.00 56.19 102 SER A O 1
ATOM 765 N N . ASN A 1 103 ? 32.873 59.712 -52.379 1.00 53.00 103 ASN A N 1
ATOM 766 C CA . ASN A 1 103 ? 32.961 61.083 -52.907 1.00 53.00 103 ASN A CA 1
ATOM 767 C C . ASN A 1 103 ? 33.771 61.983 -51.972 1.00 53.00 103 ASN A C 1
ATOM 769 O O . ASN A 1 103 ? 33.685 61.763 -50.741 1.00 53.00 103 ASN A O 1
#

Sequence (103 aa):
MKLKTNGVMTLKNINLLNSDFLAKITTLEQEVNVIQQTLGTATQYIGENSANGDFAFSAESGTVWMYDQNWYNSGDIVPDQVTPASDATPLVDSGTGVAGTSN

Radius of gyration: 41.05 Å; chains: 1; bounding box: 79×66×103 Å

Organism: NCBI:txid222440

Secondary structure (DSSP, 8-state):
----TTS---SHHHHHHHHHHHHHHHHHHHHHHHHHHHHHHHHHHHHHHTTTT-EEEETTTTEEEEESSSEEEEEEEPP--------------------PPP-